Protein AF-A0A524JU46-F1 (afdb_monomer_lite)

Secondary structure (DSSP, 8-state):
-HHHHHHHHHHHHHHHHSPPTT--SSSHHHHHHHHHHHHHHHHHHT--HHHHHHHHHHHHHTT--

Structure (mmCIF, N/CA/C/O backbone):
data_AF-A0A524JU46-F1
#
_entry.id   AF-A0A524JU46-F1
#
loop_
_atom_site.group_PDB
_atom_site.id
_atom_site.type_symbol
_atom_site.label_atom_id
_atom_site.label_alt_id
_atom_site.label_comp_id
_atom_site.label_asym_id
_atom_site.label_entity_id
_atom_site.label_seq_id
_atom_site.pdbx_PDB_ins_code
_atom_site.Cartn_x
_atom_site.Cartn_y
_atom_site.Cartn_z
_atom_site.occupancy
_atom_site.B_iso_or_equiv
_atom_site.auth_seq_id
_atom_site.auth_comp_id
_atom_site.auth_asym_id
_atom_site.auth_atom_id
_atom_site.pdbx_PDB_model_num
ATOM 1 N N . MET A 1 1 ? 11.227 7.609 -1.838 1.00 64.00 1 MET A N 1
ATOM 2 C CA . MET A 1 1 ? 9.920 8.225 -2.172 1.00 64.00 1 MET A CA 1
ATOM 3 C C . MET A 1 1 ? 9.293 8.816 -0.915 1.00 64.00 1 MET A C 1
ATOM 5 O O . MET A 1 1 ? 8.541 8.120 -0.241 1.00 64.00 1 MET A O 1
ATOM 9 N N . PRO A 1 2 ? 9.603 10.073 -0.564 1.00 71.31 2 PRO A N 1
ATOM 10 C CA . PRO A 1 2 ? 9.074 10.714 0.645 1.00 71.31 2 PRO A CA 1
ATOM 11 C C . PRO A 1 2 ? 7.538 10.690 0.720 1.00 71.31 2 PRO A C 1
ATOM 13 O O . PRO A 1 2 ? 6.973 10.377 1.764 1.00 71.31 2 PRO A O 1
ATOM 16 N N . ASN A 1 3 ? 6.860 10.915 -0.411 1.00 88.75 3 ASN A N 1
ATOM 17 C CA . ASN A 1 3 ? 5.394 10.935 -0.482 1.00 88.75 3 ASN A CA 1
ATOM 18 C C . ASN A 1 3 ? 4.760 9.553 -0.262 1.00 88.75 3 ASN A C 1
ATOM 20 O O . ASN A 1 3 ? 3.730 9.455 0.393 1.00 88.75 3 ASN A O 1
ATOM 24 N N . TYR A 1 4 ? 5.406 8.476 -0.722 1.00 89.12 4 TYR A N 1
ATOM 25 C CA . TYR A 1 4 ? 4.932 7.109 -0.479 1.00 89.12 4 TYR A CA 1
ATOM 26 C C . TYR A 1 4 ? 4.979 6.746 1.009 1.00 89.12 4 TYR A C 1
ATOM 28 O O . TYR A 1 4 ? 4.051 6.136 1.528 1.00 89.12 4 TYR A O 1
ATOM 36 N N . TYR A 1 5 ? 6.037 7.143 1.724 1.00 90.94 5 TYR A N 1
ATOM 37 C CA . TYR A 1 5 ? 6.128 6.885 3.162 1.00 90.94 5 TYR A CA 1
ATOM 38 C C . TYR A 1 5 ? 5.080 7.667 3.958 1.00 90.94 5 TYR A C 1
ATOM 40 O O . TYR A 1 5 ? 4.492 7.113 4.885 1.00 90.94 5 TYR A O 1
ATOM 48 N N . LYS A 1 6 ? 4.794 8.914 3.558 1.00 95.00 6 LYS A N 1
ATOM 49 C CA . LYS A 1 6 ? 3.690 9.703 4.125 1.00 95.00 6 LYS A CA 1
ATOM 50 C C . LYS A 1 6 ? 2.337 9.027 3.885 1.00 95.00 6 LYS A C 1
ATOM 52 O O . LYS A 1 6 ? 1.582 8.852 4.836 1.00 95.00 6 LYS A O 1
ATOM 57 N N . LEU A 1 7 ? 2.072 8.582 2.652 1.00 93.44 7 LEU A N 1
ATOM 58 C CA . LEU A 1 7 ? 0.856 7.838 2.308 1.00 93.44 7 LEU A CA 1
ATOM 59 C C . LEU A 1 7 ? 0.729 6.561 3.145 1.00 93.44 7 LEU A C 1
ATOM 61 O O . LEU A 1 7 ? -0.300 6.339 3.772 1.00 93.44 7 LEU A O 1
ATOM 65 N N . ARG A 1 8 ? 1.793 5.755 3.222 1.00 93.94 8 ARG A N 1
ATOM 66 C CA . ARG A 1 8 ? 1.820 4.530 4.029 1.00 93.94 8 ARG A CA 1
ATOM 67 C C . ARG A 1 8 ? 1.510 4.799 5.491 1.00 93.94 8 ARG A C 1
ATOM 69 O O . ARG A 1 8 ? 0.719 4.065 6.068 1.00 93.94 8 ARG A O 1
ATOM 76 N N . LYS A 1 9 ? 2.105 5.835 6.082 1.00 94.25 9 LYS A N 1
ATOM 77 C CA . LYS A 1 9 ? 1.806 6.213 7.464 1.00 94.25 9 LYS A CA 1
ATOM 78 C C . LYS A 1 9 ? 0.316 6.524 7.632 1.00 94.25 9 LYS A C 1
ATOM 80 O O . LYS A 1 9 ? -0.319 5.939 8.500 1.00 94.25 9 LYS A O 1
ATOM 85 N N . ARG A 1 10 ? -0.248 7.357 6.751 1.00 94.06 10 ARG A N 1
ATOM 86 C CA . ARG A 1 10 ? -1.665 7.742 6.803 1.00 94.06 10 ARG A CA 1
ATOM 87 C C . ARG A 1 10 ? -2.615 6.550 6.653 1.00 94.06 10 ARG A C 1
ATOM 89 O O . ARG A 1 10 ? -3.589 6.454 7.385 1.00 94.06 10 ARG A O 1
ATOM 96 N N . VAL A 1 11 ? -2.325 5.639 5.728 1.00 93.62 11 VAL A N 1
ATOM 97 C CA . VAL A 1 11 ? -3.117 4.416 5.526 1.00 93.62 11 VAL A CA 1
ATOM 98 C C . VAL A 1 11 ? -3.106 3.537 6.774 1.00 93.62 11 VAL A C 1
ATOM 100 O O . VAL A 1 11 ? -4.155 3.079 7.214 1.00 93.62 11 VAL A O 1
ATOM 103 N N . LEU A 1 12 ? -1.933 3.335 7.379 1.00 92.75 12 LEU A N 1
ATOM 104 C CA . LEU A 1 12 ? -1.820 2.545 8.603 1.00 92.75 12 LEU A CA 1
ATOM 105 C C . LEU A 1 12 ? -2.553 3.200 9.780 1.00 92.75 12 LEU A C 1
ATOM 107 O O . LEU A 1 12 ? -3.122 2.489 10.599 1.00 92.75 12 LEU A O 1
ATOM 111 N N . GLU A 1 13 ? -2.566 4.529 9.876 1.00 93.44 13 GLU A N 1
ATOM 112 C CA . GLU A 1 13 ? -3.364 5.239 10.885 1.00 93.44 13 GLU A CA 1
ATOM 113 C C . GLU A 1 13 ? -4.866 4.979 10.699 1.00 93.44 13 GLU A C 1
ATOM 115 O O . GLU A 1 13 ? -5.543 4.654 11.671 1.00 93.44 13 GLU A O 1
ATOM 120 N N . ILE A 1 14 ? -5.378 5.051 9.464 1.00 91.81 14 ILE A N 1
ATOM 121 C CA . ILE A 1 14 ? -6.794 4.785 9.150 1.00 91.81 14 ILE A CA 1
ATOM 122 C C . ILE A 1 14 ? -7.159 3.343 9.518 1.00 91.81 14 ILE A C 1
ATOM 124 O O . ILE A 1 14 ? -8.068 3.128 10.316 1.00 91.81 14 ILE A O 1
ATOM 128 N N . LEU A 1 15 ? -6.396 2.365 9.023 1.00 89.94 15 LEU A N 1
ATOM 129 C CA . LEU A 1 15 ? -6.644 0.942 9.275 1.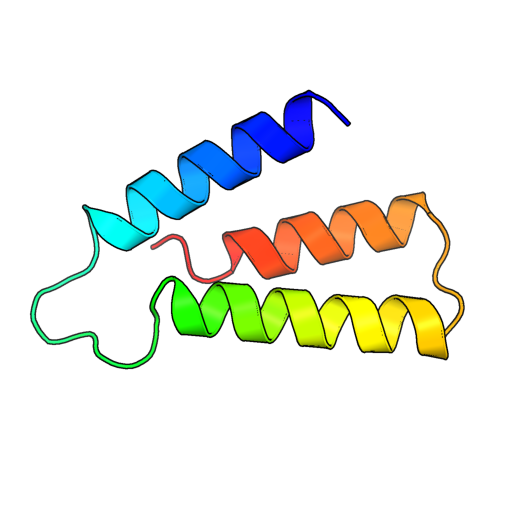00 89.94 15 LEU A CA 1
ATOM 130 C C . LEU A 1 15 ? -6.538 0.554 10.760 1.00 89.94 15 LEU A C 1
ATOM 132 O O . LEU A 1 15 ? -7.0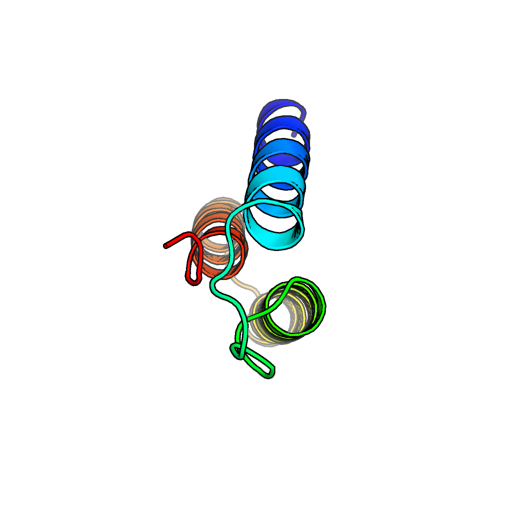81 -0.464 11.160 1.00 89.94 15 LEU A O 1
ATOM 136 N N . ASN A 1 16 ? -5.829 1.321 11.592 1.00 88.88 16 ASN A N 1
ATOM 137 C CA . ASN A 1 16 ? -5.765 1.052 13.033 1.00 88.88 16 ASN A CA 1
ATOM 138 C C . ASN A 1 16 ? -6.868 1.753 13.837 1.00 88.88 16 ASN A C 1
ATOM 140 O O . ASN A 1 16 ? -7.097 1.366 14.977 1.00 88.88 16 ASN A O 1
ATOM 144 N N . SER A 1 17 ? -7.501 2.802 13.299 1.00 89.62 17 SER A N 1
ATOM 145 C CA . SER A 1 17 ? -8.390 3.680 14.080 1.00 89.62 17 SER A CA 1
ATOM 146 C C . SER A 1 17 ? -9.827 3.770 13.573 1.00 89.62 17 SER A C 1
ATOM 148 O O . SER A 1 17 ? -10.684 4.230 14.319 1.00 89.62 17 SER A O 1
ATOM 150 N N . GLN A 1 18 ? -10.102 3.364 12.331 1.00 88.81 18 GLN A N 1
ATOM 151 C CA . GLN A 1 18 ? -11.397 3.597 11.672 1.00 88.81 18 GLN A CA 1
ATOM 152 C C . GLN A 1 18 ? -12.093 2.312 11.211 1.00 88.81 18 GLN A C 1
ATOM 154 O O . GLN A 1 18 ? -13.137 2.389 10.570 1.00 88.81 18 GLN A O 1
ATOM 159 N N . LEU A 1 19 ? -11.537 1.135 11.514 1.00 84.50 19 LEU A N 1
ATOM 160 C CA . LEU A 1 19 ? -12.169 -0.129 11.142 1.00 84.50 19 LEU A CA 1
ATOM 161 C C . LEU A 1 19 ? -13.362 -0.447 12.062 1.00 84.50 19 LEU A C 1
ATOM 163 O O . LEU A 1 19 ? -13.264 -0.225 13.271 1.00 84.50 19 LEU A O 1
ATOM 167 N N . PRO A 1 20 ? -14.465 -0.999 11.521 1.00 86.31 20 PRO A N 1
ATOM 168 C CA . PRO A 1 20 ? -15.605 -1.449 12.310 1.00 86.31 20 PRO A CA 1
ATOM 169 C C . PRO A 1 20 ? -15.237 -2.504 13.359 1.00 86.31 20 PRO A C 1
ATOM 171 O O . PRO A 1 20 ? -14.413 -3.393 13.119 1.00 86.31 20 PRO A O 1
ATOM 174 N N . GLU A 1 21 ? -15.922 -2.459 14.501 1.00 79.19 21 GLU A N 1
ATOM 175 C CA . GLU A 1 21 ? -15.850 -3.518 15.505 1.00 79.19 21 GLU A CA 1
ATOM 176 C C . GLU A 1 21 ? -16.391 -4.830 14.903 1.00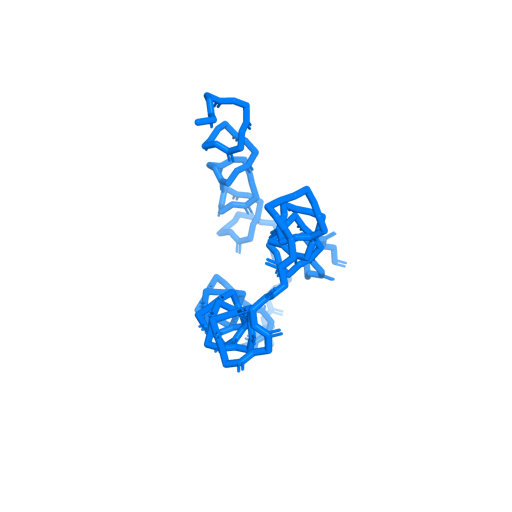 79.19 21 GLU A C 1
ATOM 178 O O . GLU A 1 21 ? -17.496 -4.872 14.363 1.00 79.19 21 GLU A O 1
ATOM 183 N N . GLY A 1 22 ? -15.581 -5.894 14.925 1.00 83.00 22 GLY A N 1
ATOM 184 C CA . GLY A 1 22 ? -15.908 -7.192 14.311 1.00 83.00 22 GLY A CA 1
ATOM 185 C C . GLY A 1 22 ? -15.253 -7.470 12.949 1.00 83.00 22 GLY A C 1
ATOM 186 O O . GLY A 1 22 ? -15.433 -8.555 12.392 1.00 83.00 22 GLY A O 1
ATOM 187 N N . LEU A 1 23 ? -14.452 -6.544 12.410 1.00 83.50 23 LEU A N 1
ATOM 188 C CA . LEU A 1 23 ? -13.695 -6.769 11.176 1.00 83.50 23 LEU A CA 1
ATOM 189 C C . LEU A 1 23 ? -12.323 -7.410 11.469 1.00 83.50 23 LEU A C 1
ATOM 191 O O . LEU A 1 23 ? -11.325 -6.730 11.687 1.00 83.50 23 LEU A O 1
ATOM 195 N N . TYR A 1 24 ? -12.266 -8.745 11.480 1.00 81.88 24 TYR A N 1
ATOM 196 C CA . TYR A 1 24 ? -11.057 -9.482 11.895 1.00 81.88 24 TYR A CA 1
ATOM 197 C C . TYR A 1 24 ? -10.036 -9.739 10.777 1.00 81.88 24 TYR A C 1
ATOM 199 O O . TYR A 1 24 ? -8.860 -9.971 11.058 1.00 81.88 24 TYR A O 1
ATOM 207 N N . TYR A 1 25 ? -10.469 -9.738 9.512 1.00 85.19 25 TYR A N 1
ATOM 208 C CA . TYR A 1 25 ? -9.605 -10.078 8.377 1.00 85.19 25 TYR A CA 1
ATOM 209 C C . TYR A 1 25 ? -8.999 -8.836 7.718 1.00 85.19 25 TYR A C 1
ATOM 211 O O . TYR A 1 25 ? -7.776 -8.680 7.738 1.00 85.19 25 TYR A O 1
ATOM 219 N N . HIS A 1 26 ? -9.843 -7.944 7.189 1.00 88.12 26 HIS A N 1
ATOM 220 C CA . HIS A 1 26 ? -9.441 -6.681 6.564 1.00 88.12 26 HIS A CA 1
ATOM 221 C C . HIS A 1 26 ? -8.836 -5.765 7.629 1.00 88.12 26 HIS A C 1
ATOM 223 O O . HIS A 1 26 ? -9.532 -5.131 8.410 1.00 88.12 26 HIS A O 1
ATOM 229 N N . SER A 1 27 ? -7.511 -5.808 7.729 1.00 89.75 27 SER A N 1
ATOM 230 C CA . SER A 1 27 ? -6.723 -5.236 8.817 1.00 89.75 27 SER A CA 1
ATOM 231 C C . SER A 1 27 ? -5.368 -4.774 8.294 1.00 89.75 27 SER A C 1
ATOM 233 O O . SER A 1 27 ? -4.945 -5.124 7.184 1.00 89.75 27 SER A O 1
ATOM 235 N N . VAL A 1 28 ? -4.613 -4.062 9.134 1.00 92.19 28 VAL A N 1
ATOM 236 C CA . VAL A 1 28 ? -3.211 -3.720 8.844 1.00 92.19 28 VAL A CA 1
ATOM 237 C C . VAL A 1 28 ? -2.393 -4.955 8.455 1.00 92.19 28 VAL A C 1
ATOM 239 O O . VAL A 1 28 ? -1.607 -4.903 7.508 1.00 92.19 28 VAL A O 1
ATOM 242 N N . ASN A 1 29 ? -2.592 -6.080 9.145 1.00 92.88 29 ASN A N 1
ATOM 243 C CA . ASN A 1 29 ? -1.860 -7.313 8.867 1.00 92.88 29 ASN A CA 1
ATOM 244 C C . ASN A 1 29 ? -2.185 -7.867 7.475 1.00 92.88 29 ASN A C 1
ATOM 246 O O . ASN A 1 29 ? -1.268 -8.257 6.744 1.00 92.88 29 ASN A O 1
ATOM 250 N N . HIS A 1 30 ? -3.463 -7.846 7.083 1.00 94.31 30 HIS A N 1
ATOM 251 C CA . HIS A 1 30 ? -3.883 -8.235 5.738 1.00 94.31 30 HIS A CA 1
ATOM 252 C C . HIS A 1 30 ? -3.251 -7.329 4.678 1.00 94.31 30 HIS A C 1
ATOM 254 O O . HIS A 1 30 ? -2.533 -7.818 3.802 1.00 94.31 30 HIS A O 1
ATOM 260 N N . THR A 1 31 ? -3.392 -6.009 4.827 1.00 94.94 31 THR A N 1
ATOM 261 C CA . THR A 1 31 ? -2.807 -5.022 3.905 1.00 94.94 31 THR A CA 1
ATOM 262 C C . THR A 1 31 ? -1.294 -5.213 3.745 1.00 94.94 31 THR A C 1
ATOM 264 O O . THR A 1 31 ? -0.759 -5.220 2.632 1.00 94.94 31 THR A O 1
ATOM 267 N N . MET A 1 32 ? -0.573 -5.450 4.844 1.00 95.31 32 MET A N 1
ATOM 268 C CA . MET A 1 32 ? 0.870 -5.695 4.799 1.00 95.31 32 MET A CA 1
ATOM 269 C C . MET A 1 32 ? 1.230 -7.027 4.122 1.00 95.31 32 MET A C 1
ATOM 271 O O . MET A 1 32 ? 2.243 -7.101 3.415 1.00 95.31 32 MET A O 1
ATOM 275 N N . SER A 1 33 ? 0.410 -8.068 4.294 1.00 97.12 33 SER A N 1
ATOM 276 C CA .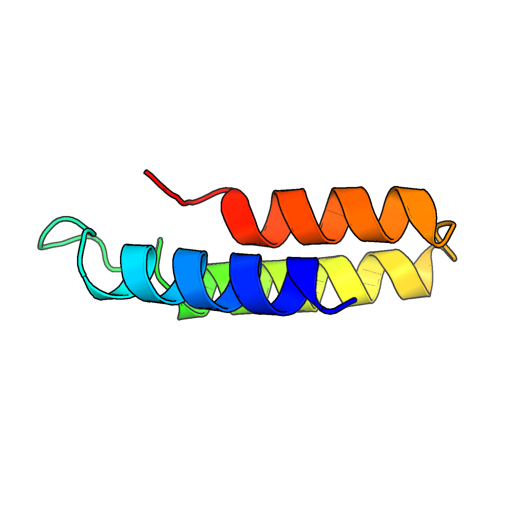 SER A 1 33 ? 0.562 -9.352 3.598 1.00 97.12 33 SER A CA 1
ATOM 277 C C . SER A 1 33 ? 0.349 -9.211 2.086 1.00 97.12 33 SER A C 1
ATOM 279 O O . SER A 1 33 ? 1.168 -9.702 1.295 1.00 97.12 33 SER A O 1
ATOM 281 N N . VAL A 1 34 ? -0.681 -8.467 1.673 1.00 97.00 34 VAL A N 1
ATOM 282 C CA . VAL A 1 34 ? -0.958 -8.144 0.264 1.00 97.00 34 VAL A CA 1
ATOM 283 C C . VAL A 1 34 ? 0.205 -7.363 -0.341 1.00 97.00 34 VAL A C 1
ATOM 285 O O . VAL A 1 34 ? 0.752 -7.777 -1.364 1.00 97.00 34 VAL A O 1
ATOM 288 N N . LEU A 1 35 ? 0.689 -6.310 0.326 1.00 97.19 35 LEU A N 1
ATOM 289 C CA . LEU A 1 35 ? 1.846 -5.539 -0.138 1.00 97.19 35 LEU A CA 1
ATOM 290 C C . LEU A 1 35 ? 3.113 -6.406 -0.257 1.00 97.19 35 LEU A C 1
ATOM 292 O O . LEU A 1 35 ? 3.879 -6.278 -1.220 1.00 97.19 35 LEU A O 1
ATOM 296 N N . LYS A 1 36 ? 3.354 -7.317 0.694 1.00 98.19 36 LYS A N 1
ATOM 297 C CA . LYS A 1 36 ? 4.476 -8.272 0.631 1.00 98.19 36 LYS A CA 1
ATOM 298 C C . LYS A 1 36 ? 4.353 -9.192 -0.583 1.00 98.19 36 LYS A C 1
ATOM 300 O O . LYS A 1 36 ? 5.348 -9.430 -1.270 1.00 98.19 36 LYS A O 1
ATOM 305 N N . THR A 1 37 ? 3.154 -9.691 -0.861 1.00 98.31 37 THR A N 1
ATOM 306 C CA . THR A 1 37 ? 2.871 -10.570 -2.002 1.00 98.31 37 THR A CA 1
ATOM 307 C C . THR A 1 37 ? 2.986 -9.828 -3.332 1.00 98.31 37 THR A C 1
ATOM 309 O O . THR A 1 37 ? 3.685 -10.299 -4.229 1.00 98.31 37 THR A O 1
ATOM 312 N N . CYS A 1 38 ? 2.436 -8.619 -3.429 1.00 98.19 38 CYS A N 1
ATOM 313 C CA . CYS A 1 38 ? 2.602 -7.721 -4.571 1.00 98.19 38 CYS A CA 1
ATOM 314 C C . CYS A 1 38 ? 4.090 -7.495 -4.900 1.00 98.19 38 CYS A C 1
ATOM 316 O O . CYS A 1 38 ? 4.515 -7.678 -6.041 1.00 98.19 38 CYS A O 1
ATOM 318 N N . ASN A 1 39 ? 4.932 -7.232 -3.893 1.00 98.12 39 ASN A N 1
ATOM 319 C CA . ASN A 1 39 ? 6.377 -7.081 -4.101 1.00 98.12 39 ASN A CA 1
ATOM 320 C C . ASN A 1 39 ? 7.070 -8.361 -4.607 1.00 98.12 39 ASN A C 1
ATOM 322 O O . ASN A 1 39 ? 8.049 -8.267 -5.352 1.00 98.12 39 ASN A O 1
ATOM 326 N N . LYS A 1 40 ? 6.585 -9.557 -4.237 1.00 98.62 40 LYS A N 1
ATOM 327 C CA . LYS A 1 40 ? 7.097 -10.819 -4.804 1.00 98.62 40 LYS A CA 1
ATOM 328 C C . LYS A 1 40 ? 6.788 -10.908 -6.300 1.00 98.62 40 LYS A C 1
ATOM 330 O O . LYS A 1 40 ? 7.678 -11.283 -7.062 1.00 98.62 40 LYS A O 1
ATOM 335 N N . TYR A 1 41 ? 5.577 -10.534 -6.716 1.00 98.44 41 TYR A N 1
ATOM 336 C CA . TYR A 1 41 ? 5.178 -10.537 -8.127 1.00 98.44 41 TYR A CA 1
ATOM 337 C C . TYR A 1 41 ? 5.919 -9.487 -8.951 1.00 98.44 41 TYR A C 1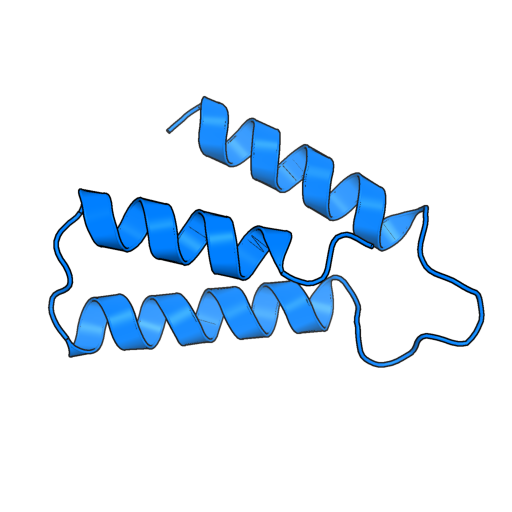
ATOM 339 O O . TYR A 1 41 ? 6.466 -9.841 -9.992 1.00 98.44 41 TYR A O 1
ATOM 347 N N . ILE A 1 42 ? 6.050 -8.256 -8.443 1.00 98.56 42 ILE A N 1
ATOM 348 C CA . ILE A 1 42 ? 6.861 -7.196 -9.068 1.00 98.56 42 ILE A CA 1
ATOM 349 C C . ILE A 1 42 ? 8.268 -7.709 -9.387 1.00 98.56 42 ILE A C 1
ATOM 351 O O . ILE A 1 42 ? 8.748 -7.558 -10.509 1.00 98.56 42 ILE A O 1
ATOM 355 N N . ARG A 1 43 ? 8.918 -8.371 -8.417 1.00 98.44 43 ARG A N 1
ATOM 356 C CA . ARG A 1 43 ? 10.258 -8.941 -8.610 1.00 98.44 43 ARG A CA 1
ATOM 357 C C . ARG A 1 43 ? 10.257 -10.094 -9.613 1.00 98.44 43 ARG A C 1
ATOM 359 O O . ARG A 1 43 ? 11.119 -10.130 -10.484 1.00 98.44 43 ARG A O 1
ATOM 366 N N . ARG A 1 44 ? 9.317 -11.038 -9.489 1.00 98.56 44 ARG A N 1
ATOM 367 C CA . ARG A 1 44 ? 9.235 -12.225 -10.359 1.00 98.56 44 ARG A CA 1
ATOM 368 C C . ARG A 1 44 ? 9.010 -11.847 -11.823 1.00 98.56 44 ARG A C 1
ATOM 370 O O . ARG A 1 44 ? 9.595 -12.475 -12.696 1.00 98.56 44 ARG A O 1
ATOM 377 N N . GLN A 1 45 ? 8.181 -10.838 -12.072 1.00 98.38 45 GLN A N 1
ATOM 378 C CA . GLN A 1 45 ? 7.800 -10.406 -13.416 1.00 98.38 45 GLN A CA 1
ATOM 379 C C . GLN A 1 45 ? 8.677 -9.269 -13.960 1.00 98.38 45 GLN A C 1
ATOM 381 O O . GLN A 1 45 ? 8.475 -8.848 -15.090 1.00 98.38 45 GLN A O 1
ATOM 386 N N . ARG A 1 46 ? 9.656 -8.781 -13.179 1.00 98.12 46 ARG A N 1
ATOM 387 C CA . ARG A 1 46 ? 10.521 -7.643 -13.545 1.00 98.12 46 ARG A CA 1
ATOM 388 C C . ARG A 1 46 ? 9.708 -6.411 -13.968 1.00 98.12 46 ARG A C 1
ATOM 390 O O . ARG A 1 46 ? 10.041 -5.749 -14.946 1.00 98.12 46 ARG A O 1
ATOM 397 N N . ILE A 1 47 ? 8.641 -6.123 -13.221 1.00 98.12 47 ILE A N 1
ATOM 398 C CA . ILE A 1 47 ? 7.731 -5.013 -13.524 1.00 98.12 47 ILE A CA 1
ATOM 399 C C . ILE A 1 47 ? 8.509 -3.686 -13.481 1.00 98.12 47 ILE A C 1
ATOM 401 O O . ILE A 1 47 ? 9.248 -3.470 -12.508 1.00 98.12 47 ILE A O 1
ATOM 405 N N . PRO A 1 48 ? 8.347 -2.800 -14.486 1.00 97.88 48 PRO A N 1
ATOM 406 C CA . PRO A 1 48 ? 8.995 -1.496 -14.518 1.00 97.88 48 PRO A CA 1
ATOM 407 C C . PRO A 1 48 ? 8.754 -0.683 -13.249 1.00 97.88 48 PRO A C 1
ATOM 409 O O . PRO A 1 48 ? 7.727 -0.803 -12.582 1.00 97.88 48 PRO A O 1
ATOM 412 N N . THR A 1 49 ? 9.714 0.175 -12.909 1.00 95.19 49 THR A N 1
ATOM 413 C CA . THR A 1 49 ? 9.699 0.919 -11.644 1.00 95.19 49 THR A CA 1
ATOM 414 C C . THR A 1 49 ? 8.432 1.754 -11.455 1.00 95.19 49 THR A C 1
ATOM 416 O O . THR A 1 49 ? 7.939 1.818 -10.328 1.00 95.19 49 THR A O 1
ATOM 419 N N . ASP A 1 50 ? 7.905 2.371 -12.512 1.00 95.56 50 ASP A N 1
ATOM 420 C CA . ASP A 1 50 ? 6.715 3.223 -12.423 1.00 95.56 50 ASP A CA 1
ATOM 421 C C . ASP A 1 50 ? 5.430 2.411 -12.231 1.00 95.56 50 ASP A C 1
ATOM 423 O O . ASP A 1 50 ? 4.689 2.666 -11.280 1.00 95.56 50 ASP A O 1
ATOM 427 N N . ASP A 1 51 ? 5.239 1.334 -12.989 1.00 97.81 51 ASP A N 1
ATOM 428 C CA . ASP A 1 51 ? 4.124 0.398 -12.788 1.00 97.81 51 ASP A CA 1
ATOM 429 C C . ASP A 1 51 ? 4.181 -0.244 -11.398 1.00 97.81 51 ASP A C 1
ATOM 431 O O . ASP A 1 51 ? 3.187 -0.349 -10.676 1.00 97.81 51 ASP A O 1
ATOM 435 N N . ALA A 1 52 ? 5.384 -0.599 -10.948 1.00 97.56 52 ALA A N 1
ATOM 436 C CA . ALA A 1 52 ? 5.610 -1.129 -9.617 1.00 97.56 52 ALA A CA 1
ATOM 437 C C . ALA A 1 52 ? 5.292 -0.104 -8.510 1.00 97.56 52 ALA A C 1
ATOM 439 O O . ALA A 1 52 ? 5.042 -0.502 -7.369 1.00 97.56 52 ALA A O 1
ATOM 440 N N . ARG A 1 53 ? 5.327 1.209 -8.781 1.00 95.81 53 ARG A N 1
ATOM 441 C CA . ARG A 1 53 ? 4.847 2.231 -7.829 1.00 95.81 53 ARG A CA 1
ATOM 442 C C . ARG A 1 53 ? 3.330 2.218 -7.760 1.00 95.81 53 ARG A C 1
ATOM 444 O O . ARG A 1 53 ? 2.803 2.176 -6.651 1.00 95.81 53 ARG A O 1
ATOM 451 N N . LEU A 1 54 ? 2.656 2.195 -8.909 1.00 96.75 54 LEU A N 1
ATOM 452 C CA . LEU A 1 54 ? 1.194 2.142 -8.982 1.00 96.75 54 LEU A CA 1
ATOM 453 C C . LEU A 1 54 ? 0.650 0.901 -8.269 1.00 96.75 54 LEU A C 1
ATOM 455 O O . LEU A 1 54 ? -0.224 1.018 -7.415 1.00 96.75 54 LEU A O 1
ATOM 459 N N . LEU A 1 55 ? 1.254 -0.265 -8.513 1.00 97.75 55 LEU A N 1
ATOM 460 C CA . LEU A 1 55 ? 0.887 -1.513 -7.841 1.00 97.75 55 LEU A CA 1
ATOM 461 C C . LEU A 1 55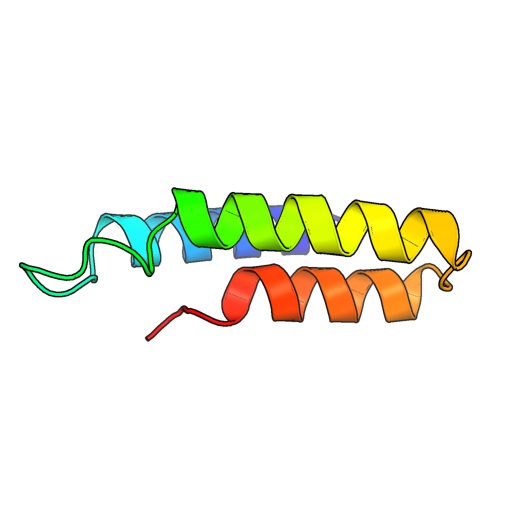 ? 1.056 -1.442 -6.320 1.00 97.75 55 LEU A C 1
ATOM 463 O O . LEU A 1 55 ? 0.204 -1.929 -5.582 1.00 97.75 55 LEU A O 1
ATOM 467 N N . ARG A 1 56 ? 2.136 -0.822 -5.827 1.00 97.19 56 ARG A N 1
ATOM 468 C CA . ARG A 1 56 ? 2.348 -0.653 -4.380 1.00 97.19 56 ARG A CA 1
ATOM 469 C C . ARG A 1 56 ? 1.350 0.311 -3.760 1.00 97.19 56 ARG A C 1
ATOM 471 O O . ARG A 1 56 ? 0.939 0.071 -2.632 1.00 97.19 56 ARG A O 1
ATOM 478 N N . ILE A 1 57 ? 0.989 1.381 -4.468 1.00 96.44 57 ILE A N 1
ATOM 479 C CA . ILE A 1 57 ? -0.041 2.323 -4.020 1.00 96.44 57 ILE A CA 1
ATOM 480 C C . ILE A 1 57 ? -1.380 1.590 -3.934 1.00 96.44 57 ILE A C 1
ATOM 482 O O . ILE A 1 57 ? -1.956 1.564 -2.854 1.00 96.44 57 ILE A O 1
ATOM 486 N N . GLY A 1 58 ? -1.802 0.906 -5.002 1.00 96.31 58 GLY A N 1
ATOM 487 C CA . GLY A 1 58 ? -3.055 0.148 -5.020 1.00 96.31 58 GLY A CA 1
ATOM 488 C C . GLY A 1 58 ? -3.114 -0.934 -3.940 1.00 96.31 58 GLY A C 1
ATOM 489 O O . GLY A 1 58 ? -4.066 -0.979 -3.172 1.00 96.31 58 GLY A O 1
ATOM 490 N N . ALA A 1 59 ? -2.064 -1.750 -3.802 1.00 96.94 59 ALA A N 1
ATOM 491 C CA . ALA A 1 59 ? -1.990 -2.783 -2.764 1.00 96.94 59 ALA A CA 1
ATOM 492 C C . ALA A 1 59 ? -2.057 -2.206 -1.341 1.00 96.94 59 ALA A C 1
ATOM 494 O O . ALA A 1 59 ? -2.646 -2.810 -0.448 1.00 96.94 59 ALA A O 1
ATOM 495 N N . LEU A 1 60 ? -1.438 -1.046 -1.120 1.00 96.12 60 LEU A N 1
ATOM 496 C CA . LEU A 1 60 ? -1.459 -0.365 0.168 1.00 96.12 60 LEU A CA 1
ATOM 497 C C . LEU A 1 60 ? -2.847 0.210 0.475 1.00 96.12 60 LEU A C 1
ATOM 499 O O . LEU A 1 60 ? -3.251 0.171 1.629 1.00 96.12 60 LEU A O 1
ATOM 503 N N . THR A 1 61 ? -3.562 0.734 -0.522 1.00 95.12 61 THR A N 1
ATOM 504 C CA . THR A 1 61 ? -4.827 1.453 -0.313 1.00 95.12 61 THR A CA 1
ATOM 505 C C . THR A 1 61 ? -6.091 0.622 -0.551 1.00 95.12 61 THR A C 1
ATOM 507 O O . THR A 1 61 ? -7.175 1.172 -0.423 1.00 95.12 61 THR A O 1
ATOM 510 N N . HIS A 1 62 ? -5.990 -0.655 -0.931 1.00 94.38 62 HIS A N 1
ATOM 511 C CA . HIS A 1 62 ? -7.156 -1.432 -1.384 1.00 94.38 62 HIS A CA 1
ATOM 512 C C . HIS A 1 62 ? -8.256 -1.632 -0.326 1.00 94.38 62 HIS A C 1
ATOM 514 O O . HIS A 1 62 ? -9.416 -1.728 -0.700 1.00 94.38 62 HIS A O 1
ATOM 520 N N . ASP A 1 63 ? -7.882 -1.629 0.957 1.00 90.50 63 ASP A N 1
ATOM 521 C CA . ASP A 1 63 ? -8.768 -1.844 2.112 1.00 90.50 63 ASP A CA 1
ATOM 522 C C . ASP A 1 63 ? -9.015 -0.553 2.922 1.00 90.50 63 ASP A C 1
ATOM 524 O O . ASP A 1 63 ? -9.377 -0.606 4.096 1.00 90.50 63 ASP A O 1
ATOM 528 N N . ILE A 1 64 ? -8.744 0.634 2.360 1.00 85.50 64 ILE A N 1
ATOM 529 C CA . ILE A 1 64 ? -9.001 1.899 3.073 1.00 85.50 64 ILE A CA 1
ATOM 530 C C . ILE A 1 64 ? -10.483 2.267 2.905 1.00 85.50 64 ILE A C 1
ATOM 532 O O . ILE A 1 64 ? -10.858 3.005 1.999 1.00 85.50 64 ILE A O 1
ATOM 536 N N . GLY A 1 65 ? -11.345 1.704 3.743 1.00 67.94 65 GLY A N 1
ATOM 537 C CA . GLY A 1 65 ? -12.799 1.912 3.706 1.00 67.94 65 GLY A CA 1
ATOM 538 C C . GLY A 1 65 ? -13.559 0.622 3.943 1.00 67.94 65 GLY A C 1
ATOM 539 O O . GLY A 1 65 ? -14.771 0.632 3.646 1.00 67.94 65 GLY A O 1
#

Radius of gyration: 12.57 Å; chains: 1; bounding box: 26×23×30 Å

pLDDT: mean 92.26, std 7.22, range [64.0, 98.62]

Foldseek 3Di:
DVVVVVLLVVLLVQQVPPDDDPPPQLGPVNLVVQLVVLVVVCVVVVPDPVVSVVSNSCSNCVSND

Sequence (65 aa):
MPNYYKLRKRVLEILNSQLPEGLYYHSVNHTMSVLKTCNKYIRRQRIPTDDARLLRIGALTHDIG